Protein AF-0000000087551466 (afdb_homodimer)

Organism: NCBI:txid2305228

Foldseek 3Di:
DPDDDDDDPVVVCVVCVVVQVVCVVLVNPDPVLLVLLVVLVVQLVVVVVVPDPQVSLVVSCVVSVHDSVSSVVSVVSVPDDDDDDDPPPPD/DPDDDDDDPVVVCVVCVVVQVVCVVLVNNDPVLLVLLVVLVVQLVVVVVPPDPLVSLVVSCVVSVHDSVSSVVSVVSVPDDDDDDDPPPPD

pLDDT: mean 88.61, std 14.9, range [30.81, 98.62]

Solvent-accessible surface area (backbone atoms only — not comparable to full-atom values): 10057 Å² total; per-residue (Å²): 114,71,53,74,38,83,38,30,42,42,54,54,48,63,76,40,44,66,59,48,53,52,35,47,76,72,66,49,47,36,47,63,54,54,54,50,33,49,51,50,49,55,49,44,61,74,40,58,84,47,76,54,60,73,58,32,42,47,52,40,12,61,74,69,70,50,52,53,66,56,44,53,48,30,49,57,55,34,62,35,77,39,83,40,72,46,79,50,56,76,107,118,71,52,74,39,84,39,30,42,42,54,54,48,63,75,41,42,67,59,49,52,52,34,47,75,72,66,48,46,35,46,63,54,55,54,49,32,49,51,51,47,55,50,46,60,74,40,59,84,47,78,54,60,72,59,33,44,47,53,39,11,61,74,70,70,51,51,52,67,56,46,53,49,30,50,56,56,34,63,36,78,38,81,41,74,46,80,49,55,80,107

Radius of gyration: 19.42 Å; Cα contacts (8 Å, |Δi|>4): 221; chains: 2; bounding box: 33×62×44 Å

Secondary structure (DSSP, 8-state):
---EEEEEHHHHHHHTHHHHHHHHHHT--BHHHHHHHHHHHHHHHHTTT--SHHHHHHHHHHHHTS-HHHHHHHHHHHT-EEEEE-GGGG-/---EEEEEHHHHHHHTHHHHHHHHHHT--BHHHHHHHHHHHHHHHHTTT--SHHHHHHHHHHHHTS-HHHHHHHHHHHT-EEEEE-GGG--

Structure (mmCIF, N/CA/C/O backbone):
data_AF-0000000087551466-model_v1
#
loop_
_entity.id
_entity.type
_entity.pdbx_description
1 polymer 'Mor transcription activator domain-containing protein'
#
loop_
_atom_site.group_PDB
_atom_site.id
_atom_site.type_symbol
_atom_site.label_atom_id
_atom_site.label_alt_id
_atom_site.label_comp_id
_atom_site.label_asym_id
_atom_site.label_entity_id
_atom_site.label_seq_id
_atom_site.pdbx_PDB_ins_code
_atom_site.Cartn_x
_atom_site.Cartn_y
_atom_site.Cartn_z
_atom_site.occupancy
_atom_site.B_iso_or_equiv
_atom_site.auth_seq_id
_atom_site.auth_comp_id
_atom_site.auth_asym_id
_atom_site.auth_atom_id
_atom_site.pdbx_PDB_model_num
ATOM 1 N N . MET A 1 1 ? -1.477 -8.93 23.016 1 41.84 1 MET A N 1
ATOM 2 C CA . MET A 1 1 ? -0.339 -9.719 22.547 1 41.84 1 MET A CA 1
ATOM 3 C C . MET A 1 1 ? -0.415 -9.961 21.047 1 41.84 1 MET A C 1
ATOM 5 O O . MET A 1 1 ? -1.412 -10.484 20.547 1 41.84 1 MET A O 1
ATOM 9 N N . GLU A 1 2 ? 0.244 -9.094 20.281 1 54.56 2 GLU A N 1
ATOM 10 C CA . GLU A 1 2 ? 0.243 -9.234 18.828 1 54.56 2 GLU A CA 1
ATOM 11 C C . GLU A 1 2 ? 0.845 -10.562 18.406 1 54.56 2 GLU A C 1
ATOM 13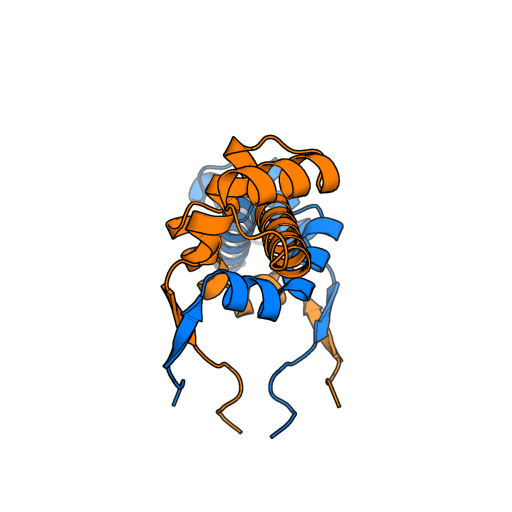 O O . GLU A 1 2 ? 1.925 -10.945 18.859 1 54.56 2 GLU A O 1
ATOM 18 N N . ILE A 1 3 ? 0.03 -11.547 18.062 1 61.12 3 ILE A N 1
ATOM 19 C CA . ILE A 1 3 ? 0.533 -12.844 17.625 1 61.12 3 ILE A CA 1
ATOM 20 C C . ILE A 1 3 ? 1.228 -12.68 16.266 1 61.12 3 ILE A C 1
ATOM 22 O O . ILE A 1 3 ? 0.678 -12.07 15.344 1 61.12 3 ILE A O 1
ATOM 26 N N . LYS A 1 4 ? 2.553 -12.859 16.344 1 69.69 4 LYS A N 1
ATOM 27 C CA . LYS A 1 4 ? 3.373 -12.891 15.133 1 69.69 4 LYS A CA 1
ATOM 28 C C . LYS A 1 4 ? 3.27 -14.242 14.438 1 69.69 4 LYS A C 1
ATOM 30 O O . LYS A 1 4 ? 3.479 -15.281 15.062 1 69.69 4 LYS A O 1
ATOM 35 N N . ASN A 1 5 ? 2.586 -14.117 13.258 1 78.62 5 ASN A N 1
ATOM 36 C CA . ASN A 1 5 ? 2.52 -15.344 12.469 1 78.62 5 ASN A CA 1
ATOM 37 C C . ASN A 1 5 ? 3.408 -15.258 11.227 1 78.62 5 ASN A C 1
A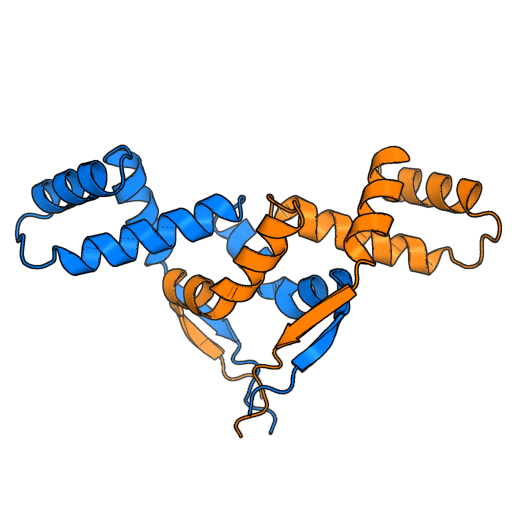TOM 39 O O . ASN A 1 5 ? 3.678 -14.164 10.727 1 78.62 5 ASN A O 1
ATOM 43 N N . LYS A 1 6 ? 3.924 -16.359 10.961 1 86.69 6 LYS A N 1
ATOM 44 C CA . LYS A 1 6 ? 4.699 -16.453 9.727 1 86.69 6 LYS A CA 1
ATOM 45 C C . LYS A 1 6 ? 3.783 -16.547 8.508 1 86.69 6 LYS A C 1
ATOM 47 O O . LYS A 1 6 ? 2.777 -17.266 8.539 1 86.69 6 LYS A O 1
ATOM 52 N N . GLY A 1 7 ? 3.982 -15.633 7.637 1 90.5 7 GLY A N 1
ATOM 53 C CA . GLY A 1 7 ? 3.279 -15.656 6.363 1 90.5 7 GLY A CA 1
ATOM 54 C C . GLY A 1 7 ? 4.152 -15.258 5.191 1 90.5 7 GLY A C 1
ATOM 55 O O . GLY A 1 7 ? 5.379 -15.242 5.301 1 90.5 7 GLY A O 1
ATOM 56 N N . THR A 1 8 ? 3.545 -15.234 4.027 1 94 8 THR A N 1
ATOM 57 C CA . THR A 1 8 ? 4.27 -14.797 2.84 1 94 8 THR A CA 1
ATOM 58 C C . THR A 1 8 ? 3.877 -13.375 2.459 1 94 8 THR A C 1
ATOM 60 O O . THR A 1 8 ? 2.904 -12.828 2.988 1 94 8 THR A O 1
ATOM 63 N N . VAL A 1 9 ? 4.625 -12.797 1.546 1 93.94 9 VAL A N 1
ATOM 64 C CA . VAL A 1 9 ? 4.285 -11.484 1.01 1 93.94 9 VAL A CA 1
ATOM 65 C C . VAL A 1 9 ? 2.914 -11.539 0.341 1 93.94 9 VAL A C 1
ATOM 67 O O . VAL A 1 9 ? 2.119 -10.602 0.466 1 93.94 9 VAL A O 1
ATOM 70 N N . LYS A 1 10 ? 2.729 -12.625 -0.257 1 94.69 10 LYS A N 1
ATOM 71 C CA . LYS A 1 10 ? 1.423 -12.82 -0.877 1 94.69 10 LYS A CA 1
ATOM 72 C C . LYS A 1 10 ? 0.303 -12.719 0.154 1 94.69 10 LYS A C 1
ATOM 74 O O . LYS A 1 10 ? -0.715 -12.07 -0.087 1 94.69 10 LYS A O 1
ATOM 79 N N . ASP A 1 11 ? 0.517 -13.406 1.238 1 92.5 11 ASP A N 1
ATOM 80 C CA . ASP A 1 11 ? -0.472 -13.359 2.311 1 92.5 11 ASP A CA 1
ATOM 81 C C . ASP A 1 11 ? -0.704 -11.922 2.783 1 92.5 11 ASP A C 1
ATOM 83 O O . ASP A 1 11 ? -1.849 -11.5 2.959 1 92.5 11 ASP A O 1
ATOM 87 N N . LEU A 1 12 ? 0.349 -11.234 2.969 1 91.38 12 LEU A N 1
ATOM 88 C CA . LEU A 1 12 ? 0.29 -9.852 3.43 1 91.38 12 LEU A CA 1
ATOM 89 C C . LEU A 1 12 ? -0.508 -8.992 2.457 1 91.38 12 LEU A C 1
ATOM 91 O O . LEU A 1 12 ? -1.387 -8.227 2.871 1 91.38 12 LEU A O 1
ATOM 95 N N . ILE A 1 13 ? -0.193 -9.078 1.193 1 92.44 13 ILE A N 1
ATOM 96 C CA . ILE A 1 13 ? -0.85 -8.258 0.18 1 92.44 13 ILE A CA 1
ATOM 97 C C . ILE A 1 13 ? -2.316 -8.672 0.059 1 92.44 13 ILE A C 1
ATOM 99 O O . ILE A 1 13 ? -3.201 -7.812 -0.017 1 92.44 13 ILE A O 1
ATOM 103 N N . SER A 1 14 ? -2.553 -9.961 0.12 1 91.56 14 SER A N 1
ATOM 104 C CA . SER A 1 14 ? -3.916 -10.461 -0.01 1 91.56 14 SER A CA 1
ATOM 105 C C . SER A 1 14 ? -4.797 -9.969 1.133 1 91.56 14 SER A C 1
ATOM 107 O O . SER A 1 14 ? -5.961 -9.617 0.92 1 91.56 14 SER A O 1
ATOM 109 N N . GLU A 1 15 ? -4.27 -9.898 2.25 1 87.5 15 GLU A N 1
ATOM 110 C CA . GLU A 1 15 ? -5.023 -9.508 3.436 1 87.5 15 GLU A CA 1
ATOM 111 C C . GLU A 1 15 ? -5.285 -8 3.449 1 87.5 15 GLU A C 1
ATOM 113 O O . GLU A 1 15 ? -6.152 -7.527 4.188 1 87.5 15 GLU A O 1
ATOM 118 N N . ASN A 1 16 ? -4.562 -7.293 2.613 1 87.88 16 ASN A N 1
ATOM 119 C CA . ASN A 1 16 ? -4.672 -5.836 2.631 1 87.88 16 ASN A CA 1
ATOM 120 C C . ASN A 1 16 ? -5.055 -5.285 1.261 1 87.88 16 ASN A C 1
ATOM 122 O O . ASN A 1 16 ? -4.781 -4.125 0.957 1 87.88 16 ASN A O 1
ATOM 126 N N . LEU A 1 17 ? -5.664 -6.094 0.495 1 89.81 17 LEU A N 1
ATOM 127 C CA . LEU A 1 17 ? -5.984 -5.734 -0.883 1 89.81 17 LEU A CA 1
ATOM 128 C C . LEU A 1 17 ? -6.926 -4.539 -0.929 1 89.81 17 LEU A C 1
ATOM 130 O O . LEU A 1 17 ? -6.789 -3.668 -1.792 1 89.81 17 LEU A O 1
ATOM 134 N N . GLU A 1 18 ? -7.797 -4.516 -0.058 1 87.75 18 GLU A N 1
ATOM 135 C CA . GLU A 1 18 ? -8.773 -3.432 -0.039 1 87.75 18 GLU A CA 1
ATOM 136 C C . GLU A 1 18 ? -8.094 -2.08 0.164 1 87.75 18 GLU A C 1
ATOM 138 O O . GLU A 1 18 ? -8.461 -1.092 -0.474 1 87.75 18 GLU A O 1
ATOM 143 N N . ILE A 1 19 ? -7.141 -2.041 1.026 1 89.56 19 ILE A N 1
ATOM 144 C CA . ILE A 1 19 ? -6.398 -0.81 1.279 1 89.56 19 ILE A CA 1
ATOM 145 C C . ILE A 1 19 ? -5.684 -0.367 0.004 1 89.56 19 ILE A C 1
ATOM 147 O O . ILE A 1 19 ? -5.691 0.817 -0.34 1 89.56 19 ILE A O 1
ATOM 151 N N . PHE A 1 20 ? -5.141 -1.291 -0.669 1 90 20 PHE A N 1
ATOM 152 C CA . PHE A 1 20 ? -4.395 -0.978 -1.883 1 90 20 PHE A CA 1
ATOM 153 C C . PHE A 1 20 ? -5.324 -0.437 -2.965 1 90 20 PHE A C 1
ATOM 155 O O . PHE A 1 20 ? -5.004 0.551 -3.627 1 90 20 PHE A O 1
ATOM 162 N N . PHE A 1 21 ? -6.457 -1.039 -3.061 1 89.69 21 PHE A N 1
ATOM 163 C CA . PHE A 1 21 ? -7.426 -0.57 -4.043 1 89.69 21 PHE A CA 1
ATOM 164 C C . PHE A 1 21 ? -7.906 0.835 -3.699 1 89.69 21 PHE A C 1
ATOM 166 O O . PHE A 1 21 ? -8.031 1.688 -4.582 1 89.69 21 PHE A O 1
ATOM 173 N N . LYS A 1 22 ? -8.117 1.093 -2.5 1 89.31 22 LYS A N 1
ATOM 174 C CA . LYS A 1 22 ? -8.586 2.404 -2.064 1 89.31 22 LYS A CA 1
ATOM 175 C C . LYS A 1 22 ? -7.539 3.48 -2.338 1 89.31 22 LYS A C 1
ATOM 177 O O . LYS A 1 22 ? -7.867 4.559 -2.84 1 89.31 22 LYS A O 1
ATOM 182 N N . LEU A 1 23 ? -6.34 3.154 -2.012 1 90.62 23 LEU A N 1
ATOM 183 C CA . LEU A 1 23 ? -5.266 4.117 -2.238 1 90.62 23 LEU A CA 1
ATOM 184 C C . LEU A 1 23 ? -5.086 4.387 -3.729 1 90.62 23 LEU A C 1
ATOM 186 O O . LEU A 1 23 ? -4.922 5.539 -4.141 1 90.62 23 LEU A O 1
ATOM 190 N N . ASP A 1 24 ? -5.176 3.336 -4.492 1 88.25 24 ASP A N 1
ATOM 191 C CA . ASP A 1 24 ? -5.043 3.486 -5.941 1 88.25 24 ASP A CA 1
ATOM 192 C C . ASP A 1 24 ? -6.141 4.391 -6.5 1 88.25 24 ASP A C 1
ATOM 194 O O . ASP A 1 24 ? -5.871 5.254 -7.34 1 88.25 24 ASP A O 1
ATOM 198 N N . LEU A 1 25 ? -7.309 4.27 -6.012 1 88.38 25 LEU A N 1
ATOM 199 C CA . LEU A 1 25 ? -8.445 5.066 -6.457 1 88.38 25 LEU A CA 1
ATOM 200 C C . LEU A 1 25 ? -8.258 6.535 -6.09 1 88.38 25 LEU A C 1
ATOM 202 O O . LEU A 1 25 ? -8.742 7.422 -6.797 1 88.38 25 LEU A O 1
ATOM 206 N N . LEU A 1 26 ? -7.5 6.727 -5.016 1 87.69 26 LEU A N 1
ATOM 207 C CA . LEU A 1 26 ? -7.281 8.086 -4.527 1 87.69 26 LEU A CA 1
ATOM 208 C C . LEU A 1 26 ? -6.078 8.719 -5.211 1 87.69 26 LEU A C 1
ATOM 210 O O . LEU A 1 26 ? -5.77 9.891 -4.973 1 87.69 26 LEU A O 1
ATOM 214 N N . GLY A 1 27 ? -5.379 7.93 -5.988 1 85.88 27 GLY A N 1
ATOM 215 C CA . GLY A 1 27 ? -4.254 8.461 -6.746 1 85.88 27 GLY A CA 1
ATOM 216 C C . GLY A 1 27 ? -2.924 8.281 -6.039 1 85.88 27 GLY A C 1
ATOM 217 O O . GLY A 1 27 ? -1.91 8.836 -6.469 1 85.88 27 GLY A O 1
ATOM 218 N N . ILE A 1 28 ? -2.959 7.621 -4.953 1 89.19 28 ILE A N 1
ATOM 219 C CA . ILE A 1 28 ? -1.7 7.289 -4.293 1 89.19 28 ILE A CA 1
ATOM 220 C C . ILE A 1 28 ? -1.149 5.984 -4.867 1 89.19 28 ILE A C 1
ATOM 222 O O . ILE A 1 28 ? -1.562 4.895 -4.461 1 89.19 28 ILE A O 1
ATOM 226 N N . LYS A 1 29 ? -0.178 6.168 -5.66 1 90.06 29 LYS A N 1
ATOM 227 C CA . LYS A 1 29 ? 0.273 5.023 -6.445 1 90.06 29 LYS A CA 1
ATOM 228 C C . LYS A 1 29 ? 1.54 4.414 -5.852 1 90.06 29 LYS A C 1
ATOM 230 O O . LYS A 1 29 ? 1.778 3.213 -5.98 1 90.06 29 LYS A O 1
ATOM 235 N N . ASN A 1 30 ? 2.244 5.258 -5.199 1 92.44 30 ASN A N 1
ATOM 236 C CA . ASN A 1 30 ? 3.521 4.812 -4.656 1 92.44 30 ASN A CA 1
ATOM 237 C C . ASN A 1 30 ? 3.482 4.715 -3.135 1 92.44 30 ASN A C 1
ATOM 239 O O . ASN A 1 30 ? 3.002 5.629 -2.461 1 92.44 30 ASN A O 1
ATOM 243 N N . ILE A 1 31 ? 4.008 3.6 -2.68 1 90.44 31 ILE A N 1
ATOM 244 C CA . ILE A 1 31 ? 4.074 3.344 -1.244 1 90.44 31 ILE A CA 1
ATOM 245 C C . ILE A 1 31 ? 4.887 4.441 -0.561 1 90.44 31 ILE A C 1
ATOM 247 O O . ILE A 1 31 ? 4.473 4.973 0.473 1 90.44 31 ILE A O 1
ATOM 251 N N . ASN A 1 32 ? 5.98 4.828 -1.127 1 90 32 ASN A N 1
ATOM 252 C CA . ASN A 1 32 ? 6.828 5.875 -0.562 1 90 32 ASN A CA 1
ATOM 253 C C . ASN A 1 32 ? 6.09 7.211 -0.49 1 90 32 ASN A C 1
ATOM 255 O O . ASN A 1 32 ? 6.27 7.973 0.464 1 90 32 ASN A O 1
ATOM 259 N N . THR A 1 33 ? 5.328 7.402 -1.489 1 91.88 33 THR A N 1
ATOM 260 C CA . THR A 1 33 ? 4.543 8.633 -1.494 1 91.88 33 THR A CA 1
ATOM 261 C C . THR A 1 33 ? 3.572 8.656 -0.316 1 91.88 33 THR A C 1
ATOM 263 O O . THR A 1 33 ? 3.398 9.695 0.327 1 91.88 33 THR A O 1
ATOM 266 N N . ALA A 1 34 ? 2.904 7.551 -0.076 1 92.62 34 ALA A N 1
ATOM 267 C CA . ALA A 1 34 ? 1.994 7.457 1.062 1 92.62 34 ALA A CA 1
ATOM 268 C C . ALA A 1 34 ? 2.715 7.777 2.369 1 92.62 34 ALA A C 1
ATOM 270 O O . ALA A 1 34 ? 2.211 8.547 3.191 1 92.62 34 ALA A O 1
ATOM 271 N N . ILE A 1 35 ? 3.871 7.25 2.523 1 91.62 35 ILE A N 1
ATOM 272 C CA . ILE A 1 35 ? 4.664 7.438 3.732 1 91.62 35 ILE A CA 1
ATOM 273 C C . ILE A 1 35 ? 5.09 8.898 3.85 1 91.62 35 ILE A C 1
ATOM 275 O O . ILE A 1 35 ? 4.988 9.5 4.922 1 91.62 35 ILE A O 1
ATOM 279 N N . ASP A 1 36 ? 5.523 9.453 2.756 1 93.81 36 ASP A N 1
ATOM 280 C CA . ASP A 1 36 ? 5.945 10.844 2.727 1 93.81 36 ASP A CA 1
ATOM 281 C C . ASP A 1 36 ? 4.789 11.773 3.096 1 93.81 36 ASP A C 1
ATOM 283 O O . ASP A 1 36 ? 4.961 12.711 3.875 1 93.81 36 ASP A O 1
ATOM 287 N N . TYR A 1 37 ? 3.674 11.484 2.516 1 95.56 37 TYR A N 1
ATOM 288 C CA . TYR A 1 37 ? 2.512 12.328 2.779 1 95.56 37 TYR A CA 1
ATOM 289 C C . TYR A 1 37 ? 2.121 12.273 4.25 1 95.56 37 TYR A C 1
ATOM 291 O O . TYR A 1 37 ? 1.732 13.289 4.836 1 95.56 37 TYR A O 1
ATOM 299 N N . LEU A 1 38 ? 2.189 11.117 4.805 1 95.75 38 LEU A N 1
ATOM 300 C CA . LEU A 1 38 ? 1.917 11.008 6.234 1 95.75 38 LEU A CA 1
ATOM 301 C C . LEU A 1 38 ? 2.875 11.875 7.043 1 95.75 38 LEU A C 1
ATOM 303 O O . LEU A 1 38 ? 2.447 12.609 7.934 1 95.75 38 LEU A O 1
ATOM 307 N N . SER A 1 39 ? 4.113 11.812 6.707 1 95.81 39 SER A N 1
ATOM 308 C CA . SER A 1 39 ? 5.133 12.602 7.387 1 95.81 39 SER A CA 1
ATOM 309 C C . SER A 1 39 ? 4.844 14.094 7.266 1 95.81 39 SER A C 1
ATOM 311 O O . SER A 1 39 ? 4.992 14.844 8.234 1 95.81 39 SER A O 1
ATOM 313 N N . ILE A 1 40 ? 4.473 14.469 6.125 1 97.81 40 ILE A N 1
ATOM 314 C CA . ILE A 1 40 ? 4.133 15.867 5.871 1 97.81 40 ILE A CA 1
ATOM 315 C C . ILE A 1 40 ? 2.967 16.281 6.766 1 97.81 40 ILE A C 1
ATOM 317 O O . ILE A 1 40 ? 3.01 17.344 7.398 1 97.81 40 ILE A O 1
ATOM 321 N N . CYS A 1 41 ? 1.964 15.508 6.828 1 97.25 41 CYS A N 1
ATOM 322 C CA . CYS A 1 41 ? 0.791 15.82 7.637 1 97.25 41 CYS A CA 1
ATOM 323 C C . CYS A 1 41 ? 1.15 15.891 9.117 1 97.25 41 CYS A C 1
ATOM 325 O O . CYS A 1 41 ? 0.687 16.781 9.828 1 97.25 41 CYS A O 1
ATOM 327 N N . GLU A 1 42 ? 1.92 14.984 9.531 1 96.75 42 GLU A N 1
ATOM 328 C CA . GLU A 1 42 ? 2.342 14.977 10.922 1 96.75 42 GLU A CA 1
ATOM 329 C C . GLU A 1 42 ? 3.172 16.219 11.258 1 96.75 42 GLU A C 1
ATOM 331 O O . GLU A 1 42 ? 3.006 16.812 12.32 1 96.75 42 GLU A O 1
ATOM 336 N N . THR A 1 43 ? 4.039 16.562 10.367 1 98 43 THR A N 1
ATOM 337 C CA . THR A 1 43 ? 4.84 17.766 10.555 1 98 43 THR A CA 1
ATOM 338 C C . THR A 1 43 ? 3.953 19 10.594 1 98 43 THR A C 1
ATOM 340 O O . THR A 1 43 ? 4.156 19.891 11.43 1 98 43 THR A O 1
ATOM 343 N N . TYR A 1 44 ? 2.996 19.016 9.703 1 98.19 44 TYR A N 1
ATOM 344 C CA . TYR A 1 44 ? 2.064 20.125 9.672 1 98.19 44 TYR A CA 1
ATOM 345 C C . TYR A 1 44 ? 1.384 20.312 11.023 1 98.19 44 TYR A C 1
ATOM 347 O O . TYR A 1 44 ? 1.224 21.453 11.492 1 98.19 44 TYR A O 1
ATOM 355 N N . GLN A 1 45 ? 1.066 19.25 11.625 1 96.69 45 GLN A N 1
ATOM 356 C CA . GLN A 1 45 ? 0.404 19.281 12.93 1 96.69 45 GLN A CA 1
ATOM 357 C C . GLN A 1 45 ? 1.315 19.891 13.992 1 96.69 45 GLN A C 1
ATOM 359 O O . GLN A 1 45 ? 0.848 20.578 14.898 1 96.69 45 GLN A O 1
ATOM 364 N N . LYS A 1 46 ? 2.537 19.688 13.875 1 96.88 46 LYS A N 1
ATOM 365 C CA . LYS A 1 46 ? 3.498 20.203 14.844 1 96.88 46 LYS A CA 1
ATOM 366 C C . LYS A 1 46 ? 3.6 21.719 14.758 1 96.88 46 LYS A C 1
ATOM 368 O O . LYS A 1 46 ? 4.027 22.375 15.711 1 96.88 46 LYS A O 1
ATOM 373 N N . TYR A 1 47 ? 3.191 22.297 13.672 1 97.31 47 TYR A N 1
ATOM 374 C CA . TYR A 1 47 ? 3.355 23.734 13.461 1 97.31 47 TYR A CA 1
ATOM 375 C C . TYR A 1 47 ? 2.008 24.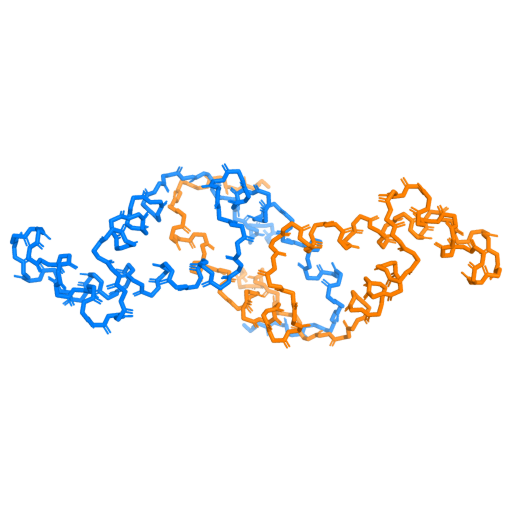438 13.469 1 97.31 47 TYR A C 1
ATOM 377 O O . TYR A 1 47 ? 1.872 25.547 12.93 1 97.31 47 TYR A O 1
ATOM 385 N N . LEU A 1 48 ? 1.095 23.828 14.102 1 96.31 48 LEU A N 1
ATOM 386 C CA . LEU A 1 48 ? -0.251 24.391 14.133 1 96.31 48 LEU A CA 1
ATOM 387 C C . LEU A 1 48 ? -0.263 25.75 14.844 1 96.31 48 LEU A C 1
ATOM 389 O O . LEU A 1 48 ? -1.182 26.547 14.656 1 96.31 48 LEU A O 1
ATOM 393 N N . TRP A 1 49 ? 0.785 25.984 15.641 1 96.94 49 TRP A N 1
ATOM 394 C CA . TRP A 1 49 ? 0.868 27.266 16.359 1 96.94 49 TRP A CA 1
ATOM 395 C C . TRP A 1 49 ? 1.071 28.422 15.398 1 96.94 49 TRP A C 1
ATOM 397 O O . TRP A 1 49 ? 0.844 29.578 15.75 1 96.94 49 TRP A O 1
ATOM 407 N N . ILE A 1 50 ? 1.618 28.094 14.195 1 97.81 50 ILE A N 1
ATOM 408 C CA . ILE A 1 50 ? 1.679 29.109 13.148 1 97.81 50 ILE A CA 1
ATOM 409 C C . ILE A 1 50 ? 0.286 29.328 12.562 1 97.81 50 ILE A C 1
ATOM 411 O O . ILE A 1 50 ? -0.239 28.469 11.852 1 97.81 50 ILE A O 1
ATOM 415 N N . LYS A 1 51 ? -0.32 30.5 12.703 1 96.25 51 LYS A N 1
ATOM 416 C CA . LYS A 1 51 ? -1.737 30.734 12.445 1 96.25 51 LYS A CA 1
ATOM 417 C C . LYS A 1 51 ? -2.008 30.891 10.953 1 96.25 51 LYS A C 1
ATOM 419 O O . LYS A 1 51 ? -2.992 30.344 10.445 1 96.25 51 LYS A O 1
ATOM 424 N N . LYS A 1 52 ? -1.173 31.641 10.289 1 97 52 LYS A N 1
ATOM 425 C CA . LYS A 1 52 ? -1.361 31.812 8.852 1 97 52 LYS A CA 1
ATOM 426 C C . LYS A 1 52 ? -1.02 30.547 8.086 1 97 52 LYS A C 1
ATOM 428 O O . LYS A 1 52 ? 0.125 30.078 8.117 1 97 52 LYS A O 1
ATOM 433 N N . LYS A 1 53 ? -1.961 30 7.406 1 96.44 53 LYS A N 1
ATOM 434 C CA . LYS A 1 53 ? -1.826 28.719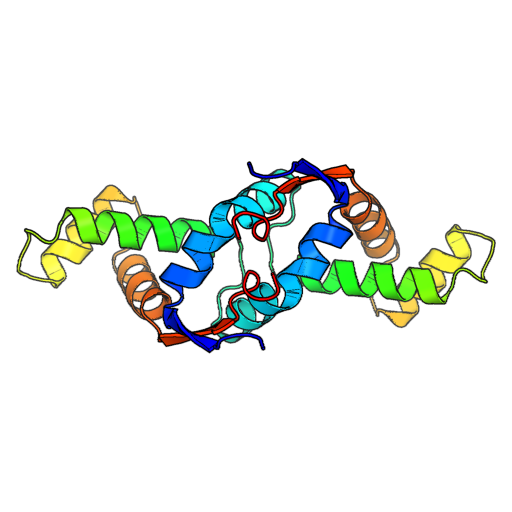 6.723 1 96.44 53 LYS A CA 1
ATOM 435 C C . LYS A 1 53 ? -0.686 28.75 5.707 1 96.44 53 LYS A C 1
ATOM 437 O O . LYS A 1 53 ? 0.113 27.812 5.633 1 96.44 53 LYS A O 1
ATOM 442 N N . SER A 1 54 ? -0.661 29.812 4.926 1 96.69 54 SER A N 1
ATOM 443 C CA . SER A 1 54 ? 0.362 29.922 3.889 1 96.69 54 SER A CA 1
ATOM 444 C C . SER A 1 54 ? 1.763 29.906 4.492 1 96.69 54 SER A C 1
ATOM 446 O O . SER A 1 54 ? 2.688 29.328 3.918 1 96.69 54 SER A O 1
ATOM 448 N N . ASP A 1 55 ? 1.937 30.516 5.672 1 97.88 55 ASP A N 1
ATOM 449 C CA . ASP A 1 55 ? 3.223 30.516 6.363 1 97.88 55 ASP A CA 1
ATOM 450 C C . ASP A 1 55 ? 3.547 29.125 6.91 1 97.88 55 ASP A C 1
ATOM 452 O O . ASP A 1 55 ? 4.684 28.672 6.809 1 97.88 55 ASP A O 1
ATOM 456 N N . ARG A 1 56 ? 2.541 28.547 7.422 1 98.25 56 ARG A N 1
ATOM 457 C CA . ARG A 1 56 ? 2.719 27.203 7.961 1 98.25 56 ARG A CA 1
ATOM 458 C C . ARG A 1 56 ? 3.15 26.219 6.867 1 98.25 56 ARG A C 1
ATOM 460 O O . ARG A 1 56 ? 4.086 25.438 7.055 1 98.25 56 ARG A O 1
ATOM 467 N N . GLU A 1 57 ? 2.471 26.25 5.711 1 98.19 57 GLU A N 1
ATOM 468 C CA . GLU A 1 57 ? 2.814 25.406 4.578 1 98.19 57 GLU A CA 1
ATOM 469 C C . GLU A 1 57 ? 4.262 25.625 4.141 1 98.19 57 GLU A C 1
ATOM 471 O O . GLU A 1 57 ? 4.957 24.672 3.791 1 98.19 57 GLU A O 1
ATOM 476 N N . LYS A 1 58 ? 4.68 26.859 4.176 1 98.25 58 LYS A N 1
ATOM 477 C CA . LYS A 1 58 ? 6.055 27.172 3.799 1 98.25 58 LYS A CA 1
ATOM 478 C C . LYS A 1 58 ? 7.047 26.547 4.777 1 98.25 58 LYS A C 1
ATOM 480 O O . LYS A 1 58 ? 8.055 25.969 4.359 1 98.25 58 LYS A O 1
ATOM 485 N N . VAL A 1 59 ? 6.777 26.703 6.047 1 98.38 59 VAL A N 1
ATOM 486 C CA . VAL A 1 59 ? 7.648 26.172 7.082 1 98.38 59 VAL A CA 1
ATOM 487 C C . VAL A 1 59 ? 7.703 24.641 6.969 1 98.38 59 VAL A C 1
ATOM 489 O O . VAL A 1 59 ? 8.781 24.047 7.051 1 98.38 59 VAL A O 1
ATOM 492 N N . VAL A 1 60 ? 6.598 24.016 6.75 1 98.62 60 VAL A N 1
ATOM 493 C CA . VAL A 1 60 ? 6.512 22.562 6.625 1 98.62 60 VAL A CA 1
ATOM 494 C C . VAL A 1 60 ? 7.27 22.094 5.383 1 98.62 60 VAL A C 1
ATOM 496 O O . VAL A 1 60 ? 7.996 21.109 5.426 1 98.62 60 VAL A O 1
ATOM 499 N N . ALA A 1 61 ? 7.125 22.797 4.297 1 98.44 61 ALA A N 1
ATOM 500 C CA . ALA A 1 61 ? 7.84 22.484 3.061 1 98.44 61 ALA A CA 1
ATOM 501 C C . ALA A 1 61 ? 9.352 22.5 3.279 1 98.44 61 ALA A C 1
ATOM 503 O O . ALA A 1 61 ? 10.055 21.594 2.84 1 98.44 61 ALA A O 1
ATOM 504 N N . ASP A 1 62 ? 9.789 23.531 3.977 1 98.06 62 ASP A N 1
ATOM 505 C CA . ASP A 1 62 ? 11.211 23.656 4.277 1 98.06 62 ASP A CA 1
ATOM 506 C C . ASP A 1 62 ? 11.688 22.516 5.176 1 98.06 62 ASP A C 1
ATOM 508 O O . ASP A 1 62 ? 12.734 21.922 4.93 1 98.06 62 ASP A O 1
ATOM 512 N N . HIS A 1 63 ? 10.898 22.25 6.176 1 97.94 63 HIS A N 1
ATOM 513 C CA . HIS A 1 63 ? 11.258 21.203 7.125 1 97.94 63 HIS A CA 1
ATOM 514 C C . HIS A 1 63 ? 11.336 19.844 6.445 1 97.94 63 HIS A C 1
ATOM 516 O O . HIS A 1 63 ? 12.258 19.062 6.703 1 97.94 63 HIS A O 1
ATOM 522 N N . CYS A 1 64 ? 10.352 19.547 5.621 1 97.31 64 CYS A N 1
ATOM 523 C CA . CYS A 1 64 ? 10.258 18.234 4.969 1 97.31 64 CYS A CA 1
ATOM 524 C C . CYS A 1 64 ? 11.102 18.203 3.699 1 97.31 64 CYS A C 1
ATOM 526 O O . CYS A 1 64 ? 11.211 17.172 3.051 1 97.31 64 CYS A O 1
ATOM 528 N N . LYS A 1 65 ? 11.695 19.328 3.33 1 97.06 65 LYS A N 1
ATOM 529 C CA . LYS A 1 65 ? 12.523 19.453 2.135 1 97.06 65 LYS A CA 1
ATOM 530 C C . LYS A 1 65 ? 11.742 19.078 0.88 1 97.06 65 LYS A C 1
ATOM 532 O O . LYS A 1 65 ? 12.227 18.312 0.052 1 97.06 65 LYS A O 1
ATOM 537 N N . VAL A 1 66 ? 10.562 19.594 0.77 1 97.38 66 VAL A N 1
ATOM 538 C CA . VAL A 1 66 ? 9.703 19.422 -0.395 1 97.38 66 VAL A CA 1
ATOM 539 C C . VAL A 1 66 ? 9.156 20.766 -0.842 1 97.38 66 VAL A C 1
ATOM 541 O O . VAL A 1 66 ? 9.43 21.797 -0.218 1 97.38 66 VAL A O 1
ATOM 544 N N . SER A 1 67 ? 8.469 20.781 -1.951 1 97.12 67 SER A N 1
ATOM 545 C CA . SER A 1 67 ? 7.859 22.016 -2.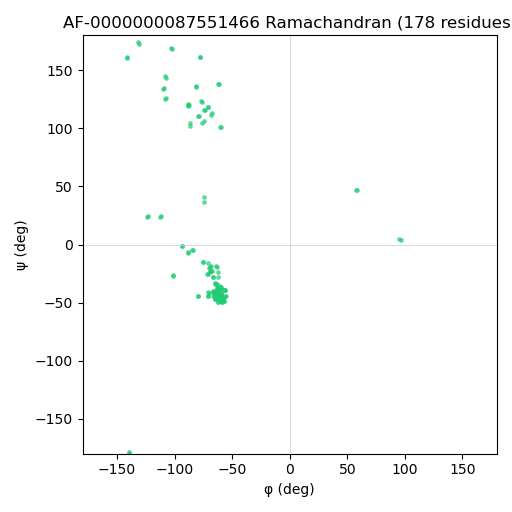422 1 97.12 67 SER A CA 1
ATOM 546 C C . SER A 1 67 ? 6.574 22.328 -1.663 1 97.12 67 SER A C 1
ATOM 548 O O . SER A 1 67 ? 5.945 21.422 -1.102 1 97.12 67 SER A O 1
ATOM 550 N N . ILE A 1 68 ? 6.129 23.562 -1.701 1 97.94 68 ILE A N 1
ATOM 551 C CA . ILE A 1 68 ? 4.879 23.984 -1.079 1 97.94 68 ILE A CA 1
ATOM 552 C C . ILE A 1 68 ? 3.703 23.281 -1.747 1 97.94 68 ILE A C 1
ATOM 554 O O . ILE A 1 68 ? 2.729 22.922 -1.083 1 97.94 68 ILE A O 1
ATOM 558 N N . ILE A 1 69 ? 3.852 23.047 -3.031 1 97 69 ILE A N 1
ATOM 559 C CA . ILE A 1 69 ? 2.811 22.375 -3.797 1 97 69 ILE A CA 1
ATOM 560 C C . ILE A 1 69 ? 2.635 20.938 -3.281 1 97 69 ILE A C 1
ATOM 562 O O . ILE A 1 69 ? 1.508 20.453 -3.146 1 97 69 ILE A O 1
ATOM 566 N N . SER A 1 70 ? 3.697 20.266 -2.99 1 95.75 70 SER A N 1
ATOM 567 C CA . SER A 1 70 ? 3.656 18.922 -2.441 1 95.75 70 SER A CA 1
ATOM 568 C C . SER A 1 70 ? 2.963 18.891 -1.083 1 95.75 70 SER A C 1
ATOM 570 O O . SER A 1 70 ? 2.201 17.969 -0.786 1 95.75 70 SER A O 1
ATOM 572 N N . VAL A 1 71 ? 3.229 19.906 -0.292 1 98.06 71 VAL A N 1
ATOM 573 C CA . VAL A 1 71 ? 2.594 20.016 1.018 1 98.06 71 VAL A CA 1
ATOM 574 C C . VAL A 1 71 ? 1.082 20.141 0.852 1 98.06 71 VAL A C 1
ATOM 576 O O . VAL A 1 71 ? 0.316 19.406 1.485 1 98.06 71 VAL A O 1
ATOM 579 N N . LYS A 1 72 ? 0.703 21.031 0.001 1 97.69 72 LYS A N 1
ATOM 580 C CA . LYS A 1 72 ? -0.719 21.266 -0.236 1 97.69 72 LYS A CA 1
ATOM 581 C C . LYS A 1 72 ? -1.405 20 -0.74 1 97.69 72 LYS A C 1
ATOM 583 O O . LYS A 1 72 ? -2.504 19.656 -0.294 1 97.69 72 LYS A O 1
ATOM 588 N N . ARG A 1 73 ? -0.749 19.312 -1.605 1 95.88 73 ARG A N 1
ATOM 589 C CA . ARG A 1 73 ? -1.287 18.078 -2.152 1 95.88 73 ARG A CA 1
ATOM 590 C C . ARG A 1 73 ? -1.428 17.016 -1.065 1 95.88 73 ARG A C 1
ATOM 592 O O . ARG A 1 73 ? -2.455 16.344 -0.979 1 95.88 73 ARG A O 1
ATOM 599 N N . ALA A 1 74 ? -0.45 16.859 -0.311 1 96.81 74 ALA A N 1
ATOM 600 C CA . ALA A 1 74 ? -0.473 15.891 0.782 1 96.81 74 ALA A CA 1
ATOM 601 C C . ALA A 1 74 ? -1.635 16.172 1.732 1 96.81 74 ALA A C 1
ATOM 603 O O . ALA A 1 74 ? -2.396 15.258 2.068 1 96.81 74 ALA A O 1
ATOM 604 N N . LEU A 1 75 ? -1.757 17.406 2.121 1 97.31 75 LEU A N 1
ATOM 605 C CA . LEU A 1 75 ? -2.799 17.781 3.072 1 97.31 75 LEU A CA 1
ATOM 606 C C . LEU A 1 75 ? -4.184 17.531 2.482 1 97.31 75 LEU A C 1
ATOM 608 O O . LEU A 1 75 ? -5.078 17.031 3.168 1 97.31 75 LEU A O 1
ATOM 612 N N . LEU A 1 76 ? -4.336 17.906 1.279 1 95.94 76 LEU A N 1
ATOM 613 C CA . LEU A 1 76 ? -5.617 17.719 0.607 1 95.94 76 LEU A CA 1
ATOM 614 C C . LEU A 1 76 ? -5.992 16.25 0.54 1 95.94 76 LEU A C 1
ATOM 616 O O . LEU A 1 76 ? -7.102 15.859 0.917 1 95.94 76 LEU A O 1
ATOM 620 N N . LEU A 1 77 ? -5.09 15.461 0.13 1 95.06 77 LEU A N 1
ATOM 621 C CA . LEU A 1 77 ? -5.348 14.039 -0.073 1 95.06 77 LEU A CA 1
ATOM 622 C C . LEU A 1 77 ? -5.523 13.32 1.261 1 95.06 77 LEU A C 1
ATOM 624 O O . LEU A 1 77 ? -6.457 12.531 1.429 1 95.06 77 LEU A O 1
ATOM 628 N N . MET A 1 78 ? -4.715 13.586 2.17 1 95.81 78 MET A N 1
ATOM 629 C CA . MET A 1 78 ? -4.664 12.867 3.441 1 95.81 78 MET A CA 1
ATOM 630 C C . MET A 1 78 ? -5.898 13.172 4.285 1 95.81 78 MET A C 1
ATOM 632 O O . MET A 1 78 ? -6.301 12.359 5.121 1 95.81 78 MET A O 1
ATOM 636 N N . ASN A 1 79 ? -6.492 14.289 4.016 1 94.94 79 ASN A N 1
ATOM 637 C CA . ASN A 1 79 ? -7.648 14.68 4.816 1 94.94 79 ASN A CA 1
ATOM 638 C C . ASN A 1 79 ? -8.953 14.227 4.172 1 94.94 79 ASN A C 1
ATOM 640 O O . ASN A 1 79 ? -10.031 14.414 4.742 1 94.94 79 ASN A O 1
ATOM 644 N N . GLN A 1 80 ? -8.844 13.617 3.062 1 94.25 80 GLN A N 1
ATOM 645 C CA . GLN A 1 80 ? -10.047 13.086 2.428 1 94.25 80 GLN A CA 1
ATOM 646 C C . GLN A 1 80 ? -10.703 12.023 3.301 1 94.25 80 GLN A C 1
ATOM 648 O O . GLN A 1 80 ? -10.023 11.172 3.873 1 94.25 80 GLN A O 1
ATOM 653 N N . GLU A 1 81 ? -12.031 12.133 3.342 1 92.12 81 GLU A N 1
ATOM 654 C CA . GLU A 1 81 ? -12.805 11.164 4.113 1 92.12 81 GLU A CA 1
ATOM 655 C C . GLU A 1 81 ? -13.016 9.875 3.324 1 92.12 81 GLU A C 1
ATOM 657 O O . GLU A 1 81 ? -13.273 9.914 2.121 1 92.12 81 GLU A O 1
ATOM 662 N N . ILE A 1 82 ? -12.812 8.805 4.129 1 88.06 82 ILE A N 1
ATOM 663 C CA . ILE A 1 82 ? -13.031 7.5 3.518 1 88.06 82 ILE A CA 1
ATOM 664 C C . ILE A 1 82 ? -13.703 6.562 4.523 1 88.06 82 ILE A C 1
ATOM 666 O O . ILE A 1 82 ? -13.695 6.828 5.727 1 88.06 82 ILE A O 1
ATOM 670 N N . ILE A 1 83 ? -14.297 5.535 3.898 1 84.44 83 ILE A N 1
ATOM 671 C CA . ILE A 1 83 ? -14.852 4.48 4.734 1 84.44 83 ILE A CA 1
ATOM 672 C C . ILE A 1 83 ? -13.789 3.428 5.02 1 84.44 83 ILE A C 1
ATOM 674 O O . ILE A 1 83 ? -13.172 2.893 4.094 1 84.44 83 ILE A O 1
ATOM 678 N N . ILE A 1 84 ? -13.477 3.234 6.289 1 76.75 84 ILE A N 1
ATOM 679 C CA . ILE A 1 84 ? -12.477 2.248 6.699 1 76.75 84 ILE A CA 1
ATOM 680 C C . ILE A 1 84 ? -13.172 1.064 7.367 1 76.75 84 ILE A C 1
ATOM 682 O O . ILE A 1 84 ? -14.031 1.247 8.234 1 76.75 84 ILE A O 1
ATOM 686 N N . GLU A 1 85 ? -12.898 -0.173 6.84 1 69.5 85 GLU A N 1
ATOM 687 C CA . GLU A 1 85 ? -13.477 -1.368 7.445 1 69.5 85 GLU A CA 1
ATOM 688 C C . GLU A 1 85 ? -12.594 -1.9 8.57 1 69.5 85 GLU A C 1
ATOM 690 O O . GLU A 1 85 ? -11.367 -1.925 8.445 1 69.5 85 GLU A O 1
ATOM 695 N N . ASP A 1 86 ? -13.133 -1.983 9.875 1 59.69 86 ASP A N 1
ATOM 696 C CA . ASP A 1 86 ? -12.391 -2.455 11.039 1 59.69 86 ASP A CA 1
ATOM 697 C C . ASP A 1 86 ? -12.219 -3.973 11.008 1 59.69 86 ASP A C 1
ATOM 699 O O . ASP A 1 86 ? -13.195 -4.707 10.828 1 59.69 86 ASP A O 1
ATOM 703 N N . LYS A 1 87 ? -11.102 -4.469 10.734 1 56.66 87 LYS A N 1
ATOM 704 C CA . LYS A 1 87 ? -10.898 -5.914 10.719 1 56.66 87 LYS A CA 1
ATOM 705 C C . LYS A 1 87 ? -11.148 -6.52 12.094 1 56.66 87 LYS A C 1
ATOM 707 O O . LYS A 1 87 ? -11.281 -7.738 12.227 1 56.66 87 LYS A O 1
ATOM 712 N N . ASN A 1 88 ? -11.008 -5.961 13.25 1 50.31 88 ASN A N 1
ATOM 713 C CA . ASN A 1 88 ? -11.008 -6.59 14.562 1 50.31 88 ASN A CA 1
ATOM 714 C C . ASN A 1 88 ? -12.406 -7.07 14.953 1 50.31 88 ASN A C 1
ATOM 716 O O . ASN A 1 88 ? -12.633 -7.469 16.094 1 50.31 88 ASN A O 1
ATOM 720 N N . LEU A 1 89 ? -13.477 -6.723 14.406 1 41.75 89 LEU A N 1
ATOM 721 C CA . LEU A 1 89 ? -14.602 -6.988 15.289 1 41.75 89 LEU A CA 1
ATOM 722 C C . LEU A 1 89 ? -14.859 -8.492 15.406 1 41.75 89 LEU A C 1
ATOM 724 O O . LEU A 1 89 ? -15.844 -8.906 16.016 1 41.75 89 LEU A O 1
ATOM 728 N N . THR A 1 90 ? -14.508 -9.32 14.484 1 35.44 90 THR A N 1
ATOM 729 C CA . THR A 1 90 ? -15.164 -10.594 14.766 1 35.44 90 THR A CA 1
ATOM 730 C C . THR A 1 90 ? -14.492 -11.297 15.945 1 35.44 90 THR A C 1
ATOM 732 O O . THR A 1 90 ? -14.766 -12.469 16.203 1 35.44 90 THR A O 1
ATOM 735 N N . SER A 1 91 ? -13.992 -10.664 17.016 1 30.81 91 SER A N 1
ATOM 736 C CA . SER A 1 91 ? -14.008 -11.633 18.109 1 30.81 91 SER A CA 1
ATOM 737 C C . SER A 1 91 ? -15.438 -12 18.5 1 30.81 91 SER A C 1
ATOM 739 O O . SER A 1 91 ? -16.312 -11.133 18.531 1 30.81 91 SER A O 1
ATOM 741 N N . MET B 1 1 ? -19.719 -8.766 11.508 1 41.47 1 MET B N 1
ATOM 742 C CA . MET B 1 1 ? -20.25 -7.48 11.062 1 41.47 1 MET B CA 1
ATOM 743 C C . MET B 1 1 ? -19.141 -6.434 10.977 1 41.47 1 MET B C 1
ATOM 745 O O . MET B 1 1 ? -18.438 -6.184 11.961 1 41.47 1 MET B O 1
ATOM 749 N N . GLU B 1 2 ? -18.547 -6.309 9.773 1 54.31 2 GLU B N 1
ATOM 750 C CA . GLU B 1 2 ? -17.484 -5.332 9.578 1 54.31 2 GLU B CA 1
ATOM 751 C C . GLU B 1 2 ? -17.969 -3.914 9.859 1 54.31 2 GLU B C 1
ATOM 753 O O . GLU B 1 2 ? -19.016 -3.502 9.352 1 54.31 2 GLU B O 1
ATOM 758 N N . ILE B 1 3 ? -17.672 -3.348 11.023 1 60.94 3 ILE B N 1
ATOM 759 C CA . ILE B 1 3 ? -18.078 -1.98 11.336 1 60.94 3 ILE B CA 1
ATOM 760 C C . ILE B 1 3 ? -17.328 -1.001 10.438 1 60.94 3 ILE B C 1
ATOM 762 O O . ILE B 1 3 ? -16.109 -1.087 10.297 1 60.94 3 ILE B O 1
ATOM 766 N N . LYS B 1 4 ? -18.141 -0.397 9.602 1 68.88 4 LYS B N 1
ATOM 767 C CA . LYS B 1 4 ? -17.641 0.684 8.758 1 68.88 4 LYS B CA 1
ATOM 768 C C . LYS B 1 4 ? -17.547 1.993 9.539 1 68.88 4 LYS B C 1
ATOM 770 O O . LYS B 1 4 ? -18.531 2.426 10.148 1 68.88 4 LYS B O 1
ATOM 775 N N . ASN B 1 5 ? -16.25 2.348 9.734 1 78.5 5 ASN B N 1
ATOM 776 C CA . ASN B 1 5 ? -16.062 3.643 10.375 1 78.5 5 ASN B CA 1
ATOM 777 C C . ASN B 1 5 ? -15.547 4.691 9.391 1 78.5 5 ASN B C 1
ATOM 779 O O . ASN B 1 5 ? -14.891 4.355 8.406 1 78.5 5 ASN B O 1
ATOM 783 N N . LYS B 1 6 ? -16.047 5.824 9.625 1 86.56 6 LYS B N 1
ATOM 784 C CA . LYS B 1 6 ? -15.539 6.949 8.836 1 86.56 6 LYS B CA 1
ATOM 785 C C . LYS B 1 6 ? -14.164 7.391 9.328 1 86.56 6 LYS B C 1
ATOM 787 O O . LYS B 1 6 ? -13.93 7.48 10.539 1 86.56 6 LYS B O 1
ATOM 792 N N . GLY B 1 7 ? -13.25 7.367 8.422 1 90.38 7 GLY B N 1
ATOM 793 C CA . GLY B 1 7 ? -11.922 7.879 8.703 1 90.38 7 GLY B CA 1
ATOM 794 C C . GLY B 1 7 ? -11.32 8.664 7.547 1 90.38 7 GLY B C 1
ATOM 795 O O . GLY B 1 7 ? -12.031 9.047 6.617 1 90.38 7 GLY B O 1
ATOM 796 N N . THR B 1 8 ? -10.117 9.125 7.77 1 94.06 8 THR B N 1
ATOM 797 C CA . THR B 1 8 ? -9.414 9.828 6.703 1 94.06 8 THR B CA 1
ATOM 798 C C . THR B 1 8 ? -8.375 8.93 6.051 1 94.06 8 THR B C 1
ATOM 800 O O . THR B 1 8 ? -8.062 7.852 6.562 1 94.06 8 THR B O 1
ATOM 803 N N . VAL B 1 9 ? -7.855 9.375 4.938 1 93.94 9 VAL B N 1
ATOM 804 C CA . VAL B 1 9 ? -6.766 8.672 4.273 1 93.94 9 VAL B CA 1
ATOM 805 C C . VAL B 1 9 ? -5.562 8.586 5.211 1 93.94 9 VAL B C 1
ATOM 807 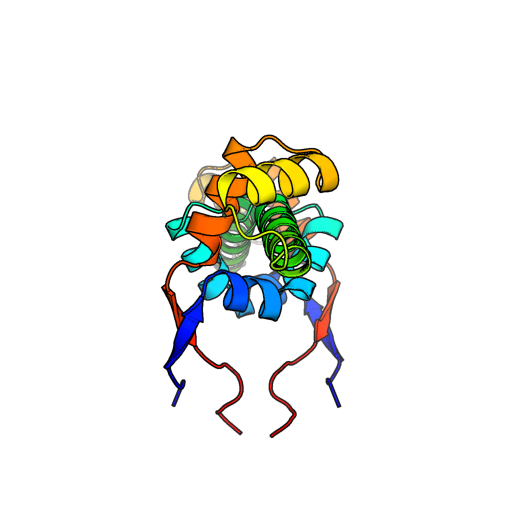O O . VAL B 1 9 ? -4.879 7.559 5.266 1 93.94 9 VAL B O 1
ATOM 810 N N . LYS B 1 10 ? -5.422 9.625 5.895 1 94.62 10 LYS B N 1
ATOM 811 C CA . LYS B 1 10 ? -4.344 9.641 6.883 1 94.62 10 LYS B CA 1
ATOM 812 C C . LYS B 1 10 ? -4.504 8.508 7.891 1 94.62 10 LYS B C 1
ATOM 814 O O . LYS B 1 10 ? -3.535 7.816 8.211 1 94.62 10 LYS B O 1
ATOM 819 N N . ASP B 1 11 ? -5.699 8.398 8.383 1 92.44 11 ASP B N 1
ATOM 820 C CA . ASP B 1 11 ? -5.977 7.328 9.328 1 92.44 11 ASP B CA 1
ATOM 821 C C . ASP B 1 11 ? -5.66 5.965 8.727 1 92.44 11 ASP B C 1
ATOM 823 O O . ASP B 1 11 ? -5.031 5.121 9.375 1 92.44 11 ASP B O 1
ATOM 827 N N . LEU B 1 12 ? -6.09 5.785 7.531 1 91.44 12 LEU B N 1
ATOM 828 C CA . LEU B 1 12 ? -5.875 4.527 6.824 1 91.44 12 LEU B CA 1
ATOM 829 C C . LEU B 1 12 ? -4.387 4.223 6.695 1 91.44 12 LEU B C 1
ATOM 831 O O . LEU B 1 12 ? -3.947 3.107 6.98 1 91.44 12 LEU B O 1
ATOM 835 N N . ILE B 1 13 ? -3.633 5.188 6.246 1 92.5 13 ILE B N 1
ATOM 836 C CA . ILE B 1 13 ? -2.203 4.992 6.027 1 92.5 13 ILE B CA 1
ATOM 837 C C . ILE B 1 13 ? -1.502 4.781 7.367 1 92.5 13 ILE B C 1
ATOM 839 O O . ILE B 1 13 ? -0.652 3.896 7.5 1 92.5 13 ILE B O 1
ATOM 843 N N . SER B 1 14 ? -1.908 5.539 8.359 1 91.56 14 SER B N 1
ATOM 844 C CA . SER B 1 14 ? -1.291 5.441 9.68 1 91.56 14 SER B CA 1
ATOM 845 C C . SER B 1 14 ? -1.509 4.059 10.289 1 91.56 14 SER B C 1
ATOM 847 O O . SER B 1 14 ? -0.604 3.502 10.914 1 91.56 14 SER B O 1
ATOM 849 N N . GLU B 1 15 ? -2.607 3.531 10.07 1 87.62 15 GLU B N 1
ATOM 850 C CA . GLU B 1 15 ? -2.963 2.24 10.648 1 87.62 15 GLU B CA 1
ATOM 851 C C . GLU B 1 15 ? -2.254 1.097 9.93 1 87.62 15 GLU B C 1
ATOM 853 O O . GLU B 1 15 ? -2.186 -0.021 10.445 1 87.62 15 GLU B O 1
ATOM 858 N N . ASN B 1 16 ? -1.727 1.391 8.773 1 87.88 16 ASN B N 1
ATOM 859 C CA . ASN B 1 16 ? -1.123 0.338 7.965 1 87.88 16 ASN B CA 1
ATOM 860 C C . ASN B 1 16 ? 0.333 0.652 7.629 1 87.88 16 ASN B C 1
ATOM 862 O O . ASN B 1 16 ? 0.875 0.136 6.652 1 87.88 16 ASN B O 1
ATOM 866 N N . LEU B 1 17 ? 0.929 1.443 8.43 1 89.81 17 LEU B N 1
ATOM 867 C CA . LEU B 1 17 ? 2.283 1.916 8.164 1 89.81 17 LEU B CA 1
ATOM 868 C C . LEU B 1 17 ? 3.271 0.754 8.141 1 89.81 17 LEU B C 1
ATOM 870 O O . LEU B 1 17 ? 4.191 0.733 7.324 1 89.81 17 LEU B O 1
ATOM 874 N N . GLU B 1 18 ? 3.064 -0.133 8.984 1 87.62 18 GLU B N 1
ATOM 875 C CA . GLU B 1 18 ? 3.977 -1.27 9.07 1 87.62 18 GLU B CA 1
ATOM 876 C C . GLU B 1 18 ? 3.988 -2.068 7.77 1 87.62 18 GLU B C 1
ATOM 878 O O . GLU B 1 18 ? 5.047 -2.498 7.305 1 87.62 18 GLU B O 1
ATOM 883 N N . ILE B 1 19 ? 2.85 -2.26 7.207 1 89.44 19 ILE B N 1
ATOM 884 C CA . ILE B 1 19 ? 2.74 -2.982 5.945 1 89.44 19 ILE B CA 1
ATOM 885 C C . ILE B 1 19 ? 3.506 -2.234 4.855 1 89.44 19 ILE B C 1
ATOM 887 O O . ILE B 1 19 ? 4.227 -2.846 4.062 1 89.44 19 ILE B O 1
ATOM 891 N N . PHE B 1 20 ? 3.373 -0.977 4.867 1 90 20 PHE B N 1
ATOM 892 C CA . PHE B 1 20 ? 4.027 -0.165 3.848 1 90 20 PHE B CA 1
ATOM 893 C C . PHE B 1 20 ? 5.543 -0.234 3.988 1 90 20 PHE B C 1
ATOM 895 O O . PHE B 1 20 ? 6.258 -0.392 2.996 1 90 20 PHE B O 1
ATOM 902 N N . PHE B 1 21 ? 5.98 -0.185 5.199 1 89.62 21 PHE B N 1
ATOM 903 C CA . PHE B 1 21 ? 7.418 -0.28 5.438 1 89.62 21 PHE B CA 1
ATOM 904 C C . PHE B 1 21 ? 7.949 -1.644 5.012 1 89.62 21 PHE B C 1
ATOM 906 O O . PHE B 1 21 ? 9.008 -1.737 4.391 1 89.62 21 PHE B O 1
ATOM 913 N N . LYS B 1 22 ? 7.246 -2.637 5.27 1 89.31 22 LYS B N 1
ATOM 914 C CA . LYS B 1 22 ? 7.664 -3.992 4.918 1 89.31 22 LYS B CA 1
ATOM 915 C C . LYS B 1 22 ? 7.738 -4.164 3.402 1 89.31 22 LYS B C 1
ATOM 917 O O . LYS B 1 22 ? 8.703 -4.727 2.883 1 89.31 22 LYS B O 1
ATOM 922 N N . LEU B 1 23 ? 6.727 -3.67 2.77 1 90.69 23 LEU B N 1
ATOM 923 C CA . LEU B 1 23 ? 6.703 -3.787 1.315 1 90.69 23 LEU B CA 1
ATOM 924 C C . LEU B 1 23 ? 7.84 -2.99 0.687 1 90.69 23 LEU B C 1
ATOM 926 O O . LEU B 1 23 ? 8.508 -3.471 -0.233 1 90.69 23 LEU B O 1
ATOM 930 N N . ASP B 1 24 ? 8.062 -1.839 1.225 1 88.31 24 ASP B N 1
ATOM 931 C CA . ASP B 1 24 ? 9.148 -1.002 0.714 1 88.31 24 ASP B CA 1
ATOM 932 C C . ASP B 1 24 ? 10.5 -1.696 0.868 1 88.31 24 ASP B C 1
ATOM 934 O O . ASP B 1 24 ? 11.32 -1.673 -0.048 1 88.31 24 ASP B O 1
ATOM 938 N N . LEU B 1 25 ? 10.703 -2.35 1.931 1 88.19 25 LEU B N 1
ATOM 939 C CA . LEU B 1 25 ? 11.953 -3.055 2.209 1 88.19 25 LEU B CA 1
ATOM 940 C C . LEU B 1 25 ? 12.141 -4.223 1.25 1 88.19 25 LEU B C 1
ATOM 942 O O . LEU B 1 25 ? 13.273 -4.582 0.914 1 88.19 25 LEU B O 1
ATOM 946 N N . LEU B 1 26 ? 11.008 -4.73 0.794 1 87.75 26 LEU B N 1
ATOM 947 C CA . LEU B 1 26 ? 11.047 -5.887 -0.097 1 87.75 26 LEU B CA 1
ATOM 948 C C . LEU B 1 26 ? 11.172 -5.445 -1.552 1 87.75 26 LEU B C 1
ATOM 950 O O . LEU B 1 26 ? 11.273 -6.285 -2.451 1 87.75 26 LEU B O 1
ATOM 954 N N . GLY B 1 27 ? 11.07 -4.16 -1.774 1 85.75 27 GLY B N 1
ATOM 955 C CA . GLY B 1 27 ? 11.258 -3.635 -3.117 1 85.75 27 GLY B CA 1
ATOM 956 C C . GLY B 1 27 ? 9.953 -3.432 -3.863 1 85.75 27 GLY B C 1
ATOM 957 O O . GLY B 1 27 ? 9.953 -3.156 -5.066 1 85.75 27 GLY B O 1
ATOM 958 N N . ILE B 1 28 ? 8.891 -3.664 -3.201 1 89.12 28 ILE B N 1
ATOM 959 C CA . ILE B 1 28 ? 7.598 -3.357 -3.803 1 89.12 28 ILE B CA 1
ATOM 960 C C . ILE B 1 28 ? 7.238 -1.898 -3.531 1 89.12 28 ILE B C 1
ATOM 962 O O . ILE B 1 28 ? 6.695 -1.575 -2.471 1 89.12 28 ILE B O 1
ATOM 966 N N . LYS B 1 29 ? 7.434 -1.152 -4.527 1 89.88 29 LYS B N 1
ATOM 967 C CA . LYS B 1 29 ? 7.348 0.29 -4.316 1 89.88 29 LYS B CA 1
ATOM 968 C C . LYS B 1 29 ? 6.012 0.84 -4.805 1 89.88 29 LYS B C 1
ATOM 970 O O . LYS B 1 29 ? 5.516 1.84 -4.281 1 89.88 29 LYS B O 1
ATOM 975 N N . ASN B 1 30 ? 5.484 0.141 -5.734 1 92.38 30 ASN B N 1
ATOM 976 C CA . ASN B 1 30 ? 4.242 0.61 -6.336 1 92.38 30 ASN B CA 1
ATOM 977 C C . ASN B 1 30 ? 3.057 -0.263 -5.93 1 92.38 30 ASN B C 1
ATOM 979 O O . ASN B 1 30 ? 3.146 -1.491 -5.961 1 92.38 30 ASN B O 1
ATOM 983 N N . ILE B 1 31 ? 2.004 0.435 -5.574 1 90.44 31 ILE B N 1
ATOM 984 C CA . ILE B 1 31 ? 0.775 -0.235 -5.164 1 90.44 31 ILE B CA 1
ATOM 985 C C . ILE B 1 31 ? 0.258 -1.105 -6.309 1 90.44 31 ILE B C 1
ATOM 987 O O . ILE B 1 31 ? -0.112 -2.264 -6.098 1 90.44 31 ILE B O 1
ATOM 991 N N . ASN B 1 32 ? 0.264 -0.612 -7.512 1 90.12 32 ASN B N 1
ATOM 992 C CA . ASN B 1 32 ? -0.202 -1.363 -8.672 1 90.12 32 ASN B CA 1
ATOM 993 C C . ASN B 1 32 ? 0.64 -2.615 -8.906 1 90.12 32 ASN B C 1
ATOM 995 O O . ASN B 1 32 ? 0.114 -3.656 -9.297 1 90.12 32 ASN B O 1
ATOM 999 N N . THR B 1 33 ? 1.873 -2.424 -8.648 1 91.94 33 THR B N 1
ATOM 1000 C CA . THR B 1 33 ? 2.758 -3.576 -8.797 1 91.94 33 THR B CA 1
ATOM 1001 C C . THR B 1 33 ? 2.369 -4.684 -7.82 1 91.94 33 THR B C 1
ATOM 1003 O O . THR B 1 33 ? 2.363 -5.863 -8.18 1 91.94 33 THR B O 1
ATOM 1006 N N . ALA B 1 34 ? 2.117 -4.32 -6.586 1 92.75 34 ALA B N 1
ATOM 1007 C CA . ALA B 1 34 ? 1.682 -5.297 -5.594 1 92.75 34 ALA B CA 1
ATOM 1008 C C . ALA B 1 34 ? 0.432 -6.039 -6.062 1 92.75 34 ALA B C 1
ATOM 1010 O O . ALA B 1 34 ? 0.362 -7.266 -5.973 1 92.75 34 ALA B O 1
ATOM 1011 N N . ILE B 1 35 ? -0.496 -5.324 -6.59 1 91.94 35 ILE B N 1
ATOM 1012 C CA . ILE B 1 35 ? -1.759 -5.887 -7.055 1 91.94 35 ILE B CA 1
ATOM 1013 C C . ILE B 1 35 ? -1.507 -6.809 -8.242 1 91.94 35 ILE B C 1
ATOM 1015 O O . ILE B 1 35 ? -2.041 -7.918 -8.305 1 91.94 35 ILE B O 1
ATOM 1019 N N . ASP B 1 36 ? -0.679 -6.352 -9.133 1 94 36 ASP B N 1
ATOM 1020 C CA . ASP B 1 36 ? -0.338 -7.141 -10.312 1 94 36 ASP B CA 1
ATOM 1021 C C . ASP B 1 36 ? 0.338 -8.453 -9.922 1 94 36 ASP B C 1
ATOM 1023 O O . ASP B 1 36 ? 0.012 -9.508 -10.461 1 94 36 ASP B O 1
ATOM 1027 N N . TYR B 1 37 ? 1.251 -8.32 -9.016 1 95.69 37 TYR B N 1
ATOM 1028 C CA . TYR B 1 37 ? 1.979 -9.508 -8.594 1 95.69 37 TYR B CA 1
ATOM 1029 C C . TYR B 1 37 ? 1.041 -10.523 -7.949 1 95.69 37 TYR B C 1
ATOM 1031 O O . TYR B 1 37 ? 1.192 -11.734 -8.141 1 95.69 37 TYR B O 1
ATOM 1039 N N . LEU B 1 38 ? 0.128 -10.047 -7.176 1 95.94 38 LEU B N 1
ATOM 1040 C CA . LEU B 1 38 ? -0.861 -10.953 -6.598 1 95.94 38 LEU B CA 1
ATOM 1041 C C . LEU B 1 38 ? -1.64 -11.68 -7.688 1 95.94 38 LEU B C 1
ATOM 1043 O O . LEU B 1 38 ? -1.817 -12.898 -7.625 1 95.94 38 LEU B O 1
ATOM 1047 N N . SER B 1 39 ? -2.064 -10.945 -8.672 1 95.88 39 SER B N 1
ATOM 1048 C CA . SER B 1 39 ? -2.807 -11.516 -9.789 1 95.88 39 SER B CA 1
ATOM 1049 C C . SER B 1 39 ? -1.987 -12.586 -10.508 1 95.88 39 SER B C 1
ATOM 1051 O O . SER B 1 39 ? -2.514 -13.633 -10.867 1 95.88 39 SER B O 1
ATOM 1053 N N . ILE B 1 40 ? -0.768 -12.281 -10.703 1 97.88 40 ILE B N 1
ATOM 1054 C CA . ILE B 1 40 ? 0.139 -13.227 -11.352 1 97.88 40 ILE B CA 1
ATOM 1055 C C . ILE B 1 40 ? 0.228 -14.508 -10.523 1 97.88 40 ILE B C 1
ATOM 1057 O O . ILE B 1 40 ? 0.127 -15.609 -11.07 1 97.88 40 ILE B O 1
ATOM 1061 N N . CYS B 1 41 ? 0.408 -14.406 -9.266 1 97.31 41 CYS B N 1
ATOM 1062 C CA . CYS B 1 41 ? 0.523 -15.562 -8.391 1 97.31 41 CYS B CA 1
ATOM 1063 C C . CYS B 1 41 ? -0.763 -16.375 -8.398 1 97.31 41 CYS B C 1
ATOM 1065 O O . CYS B 1 41 ? -0.722 -17.609 -8.438 1 97.31 41 CYS B O 1
ATOM 1067 N N . GLU B 1 42 ? -1.837 -15.711 -8.344 1 96.81 42 GLU B N 1
ATOM 1068 C CA . GLU B 1 42 ? -3.123 -16.406 -8.367 1 96.81 42 GLU B CA 1
ATOM 1069 C C . GLU B 1 42 ? -3.326 -17.141 -9.688 1 96.81 42 GLU B C 1
ATOM 1071 O O . GLU B 1 42 ? -3.812 -18.281 -9.703 1 96.81 42 GLU B O 1
ATOM 1076 N N . THR B 1 43 ? -2.961 -16.5 -10.742 1 98 43 THR B N 1
ATOM 1077 C CA . THR B 1 43 ? -3.057 -17.141 -12.047 1 98 43 THR B CA 1
ATOM 1078 C C . THR B 1 43 ? -2.146 -18.359 -12.125 1 98 43 THR B C 1
ATOM 1080 O O . THR B 1 43 ? -2.543 -19.406 -12.641 1 98 43 THR B O 1
ATOM 1083 N N . TYR B 1 44 ? -0.967 -18.188 -11.594 1 98.19 44 TYR B N 1
ATOM 1084 C CA . TYR B 1 44 ? -0.022 -19.297 -11.57 1 98.19 44 TYR B CA 1
ATOM 1085 C C . TYR B 1 44 ? -0.624 -20.516 -10.875 1 98.19 44 TYR B C 1
ATOM 1087 O O . TYR B 1 44 ? -0.463 -21.656 -11.344 1 98.19 44 TYR B O 1
ATOM 1095 N N . GLN B 1 45 ? -1.336 -20.266 -9.836 1 96.81 45 GLN B N 1
ATOM 1096 C CA . GLN B 1 45 ? -1.964 -21.328 -9.078 1 96.81 45 GLN B CA 1
ATOM 1097 C C . GLN B 1 45 ? -3.023 -22.047 -9.914 1 96.81 45 GLN B C 1
ATOM 1099 O O . GLN B 1 45 ? -3.211 -23.266 -9.781 1 96.81 45 GLN B O 1
ATOM 1104 N N . LYS B 1 46 ? -3.67 -21.359 -10.727 1 96.88 46 LYS B N 1
ATOM 1105 C CA . LYS B 1 46 ? -4.715 -21.938 -11.562 1 96.88 46 LYS B CA 1
ATOM 1106 C C . LYS B 1 46 ? -4.125 -22.891 -12.594 1 96.88 46 LYS B C 1
ATOM 1108 O O . LYS B 1 46 ? -4.828 -23.766 -13.102 1 96.88 46 LYS B O 1
ATOM 1113 N N . TYR B 1 47 ? -2.854 -22.812 -12.883 1 97.44 47 TYR B N 1
ATOM 1114 C CA . TYR B 1 47 ? -2.23 -23.609 -13.93 1 97.44 47 TYR B CA 1
ATOM 1115 C C . TYR B 1 47 ? -1.259 -24.625 -13.336 1 97.44 47 TYR B C 1
ATOM 1117 O O . TYR B 1 47 ? -0.348 -25.094 -14.023 1 97.44 47 TYR B O 1
ATOM 1125 N N . LEU B 1 48 ? -1.493 -24.938 -12.141 1 96.31 48 LEU B N 1
ATOM 1126 C CA . LEU B 1 48 ? -0.595 -25.859 -11.461 1 96.31 48 LEU B CA 1
ATOM 1127 C C . LEU B 1 48 ? -0.616 -27.234 -12.125 1 96.31 48 LEU B C 1
ATOM 1129 O O . LEU B 1 48 ? 0.313 -28.016 -11.961 1 96.31 48 LEU B O 1
ATOM 1133 N N . TRP B 1 49 ? -1.678 -27.484 -12.922 1 97 49 TRP B N 1
ATOM 1134 C CA . TRP B 1 49 ? -1.781 -28.766 -13.609 1 97 49 TRP B CA 1
ATOM 1135 C C . TRP B 1 49 ? -0.705 -28.891 -14.688 1 97 49 TRP B C 1
ATOM 1137 O O . TRP B 1 49 ? -0.409 -30 -15.148 1 97 49 TRP B O 1
ATOM 1147 N N . ILE B 1 50 ? -0.194 -27.734 -15.156 1 97.81 50 ILE B N 1
ATOM 1148 C CA . ILE B 1 50 ? 0.964 -27.766 -16.047 1 97.81 50 ILE B CA 1
ATOM 1149 C C . ILE B 1 50 ? 2.219 -28.109 -15.242 1 97.81 50 ILE B C 1
ATOM 1151 O O . ILE B 1 50 ? 2.703 -27.281 -14.461 1 97.81 50 ILE B O 1
ATOM 1155 N N . LYS B 1 51 ? 2.875 -29.234 -15.477 1 96.38 51 LYS B N 1
ATOM 1156 C CA . LYS B 1 51 ? 3.904 -29.781 -14.602 1 96.38 51 LYS B CA 1
ATOM 1157 C C . LYS B 1 51 ? 5.238 -29.078 -14.805 1 96.38 51 LYS B C 1
ATOM 1159 O O . LYS B 1 51 ? 5.938 -28.766 -13.828 1 96.38 51 LYS B O 1
ATOM 1164 N N . LYS B 1 52 ? 5.617 -28.859 -16.031 1 97.06 52 LYS B N 1
ATOM 1165 C CA . LYS B 1 52 ? 6.879 -28.172 -16.312 1 97.06 52 LYS B CA 1
ATOM 1166 C C . LYS B 1 52 ? 6.785 -26.688 -15.953 1 97.06 52 LYS B C 1
ATOM 1168 O O . LYS B 1 52 ? 5.984 -25.953 -16.531 1 97.06 52 LYS B O 1
ATOM 1173 N N . LYS B 1 53 ? 7.586 -26.266 -15.055 1 96.44 53 LYS B N 1
ATOM 1174 C CA . LYS B 1 53 ? 7.543 -24.922 -14.516 1 96.44 53 LYS B CA 1
ATOM 1175 C C . LYS B 1 53 ? 7.727 -23.875 -15.617 1 96.44 53 LYS B C 1
ATOM 1177 O O . LYS B 1 53 ? 7.008 -22.875 -15.664 1 96.44 53 LYS B O 1
ATOM 1182 N N . SER B 1 54 ? 8.734 -24.125 -16.469 1 96.62 54 SER B N 1
ATOM 1183 C CA . SER B 1 54 ? 9.023 -23.156 -17.531 1 96.62 54 SER B CA 1
ATOM 1184 C C . SER B 1 54 ? 7.82 -22.984 -18.453 1 96.62 54 SER B C 1
ATOM 1186 O O . SER B 1 54 ? 7.547 -21.875 -18.922 1 96.62 54 SER B O 1
ATOM 1188 N N . ASP B 1 55 ? 7.082 -24.078 -18.703 1 97.88 55 ASP B N 1
ATOM 1189 C CA . ASP B 1 55 ? 5.879 -24 -19.531 1 97.88 55 ASP B CA 1
ATOM 1190 C C . ASP B 1 55 ? 4.762 -23.25 -18.812 1 97.88 55 ASP B C 1
ATOM 1192 O O . ASP B 1 55 ? 4.066 -22.438 -19.406 1 97.88 55 ASP B O 1
ATOM 1196 N N . ARG B 1 56 ? 4.652 -23.547 -17.562 1 98.31 56 ARG B N 1
ATOM 1197 C CA . ARG B 1 56 ? 3.635 -22.875 -16.766 1 98.31 56 ARG B CA 1
ATOM 1198 C C . ARG B 1 56 ? 3.869 -21.359 -16.734 1 98.31 56 ARG B C 1
ATOM 1200 O O . ARG B 1 56 ? 2.936 -20.578 -16.922 1 98.31 56 ARG B O 1
ATOM 1207 N N . GLU B 1 57 ? 5.121 -20.938 -16.484 1 98.25 57 GLU B N 1
ATOM 1208 C CA . GLU B 1 57 ? 5.48 -19.531 -16.469 1 98.25 57 GLU B CA 1
ATOM 1209 C C . GLU B 1 57 ? 5.137 -18.859 -17.797 1 98.25 57 GLU B C 1
ATOM 1211 O O . GLU B 1 57 ? 4.676 -17.719 -17.812 1 98.25 57 GLU B O 1
ATOM 1216 N N . LYS B 1 58 ? 5.352 -19.562 -18.875 1 98.25 58 LYS B N 1
ATOM 1217 C CA . LYS B 1 58 ? 5.039 -19.031 -20.188 1 98.25 58 LYS B CA 1
ATOM 1218 C C . LYS B 1 58 ? 3.535 -18.812 -20.359 1 98.25 58 LYS B C 1
ATOM 1220 O O . LYS B 1 58 ? 3.102 -17.766 -20.844 1 98.25 58 LYS B O 1
ATOM 1225 N N . VAL B 1 59 ? 2.779 -19.797 -19.953 1 98.38 59 VAL B N 1
ATOM 1226 C CA . VAL B 1 59 ? 1.326 -19.719 -20.062 1 98.38 59 VAL B CA 1
ATOM 1227 C C . VAL B 1 59 ? 0.801 -18.578 -19.203 1 98.38 59 VAL B C 1
ATOM 1229 O O . VAL B 1 59 ? -0.058 -17.812 -19.625 1 98.38 59 VAL B O 1
ATOM 1232 N N . VAL B 1 60 ? 1.301 -18.438 -18.016 1 98.62 60 VAL B N 1
ATOM 1233 C CA . VAL B 1 60 ? 0.889 -17.391 -17.078 1 98.62 60 VAL B CA 1
ATOM 1234 C C . VAL B 1 60 ? 1.263 -16.016 -17.641 1 98.62 60 VAL B C 1
ATOM 1236 O O . VAL B 1 60 ? 0.471 -15.078 -17.578 1 98.62 60 VAL B O 1
ATOM 1239 N N . ALA B 1 61 ? 2.424 -15.898 -18.219 1 98.44 61 ALA B N 1
ATOM 1240 C CA . ALA B 1 61 ? 2.873 -14.648 -18.828 1 98.44 61 ALA B CA 1
ATOM 1241 C C . ALA B 1 61 ? 1.924 -14.211 -19.938 1 98.44 61 ALA B C 1
ATOM 1243 O O . ALA B 1 61 ? 1.543 -13.047 -20.016 1 98.44 61 ALA B O 1
ATOM 1244 N N . ASP B 1 62 ? 1.554 -15.18 -20.734 1 98.06 62 ASP B N 1
ATOM 1245 C CA . ASP B 1 62 ? 0.626 -14.898 -21.828 1 98.06 62 ASP B CA 1
ATOM 1246 C C . ASP B 1 62 ? -0.741 -14.477 -21.297 1 98.06 62 ASP B C 1
ATOM 1248 O O . ASP B 1 62 ? -1.33 -13.508 -21.781 1 98.06 62 ASP B O 1
ATOM 1252 N N . HIS B 1 63 ? -1.179 -15.203 -20.328 1 98 63 HIS B N 1
ATOM 1253 C CA . HIS B 1 63 ? -2.49 -14.93 -19.75 1 98 63 HIS B CA 1
ATOM 1254 C C . HIS B 1 63 ? -2.531 -13.539 -19.109 1 98 63 HIS B C 1
ATOM 1256 O O . HIS B 1 63 ? -3.504 -12.805 -19.281 1 98 63 HIS B O 1
ATOM 1262 N N . CYS B 1 64 ? -1.512 -13.211 -18.359 1 97.38 64 CYS B N 1
ATOM 1263 C CA . CYS B 1 64 ? -1.463 -11.953 -17.625 1 97.38 64 CYS B CA 1
ATOM 1264 C C . CYS B 1 64 ? -0.95 -10.82 -18.516 1 97.38 64 CYS B C 1
ATOM 1266 O O . CYS B 1 64 ? -0.914 -9.664 -18.109 1 97.38 64 CYS B O 1
ATOM 1268 N N . LYS B 1 65 ? -0.555 -11.148 -19.734 1 97.06 65 LYS B N 1
ATOM 1269 C CA . LYS B 1 65 ? -0.031 -10.18 -20.703 1 97.06 65 LYS B CA 1
ATOM 1270 C C . LYS B 1 65 ? 1.188 -9.453 -20.141 1 97.06 65 LYS B C 1
ATOM 1272 O O . LYS B 1 65 ? 1.271 -8.227 -20.219 1 97.06 65 LYS B O 1
ATOM 1277 N N .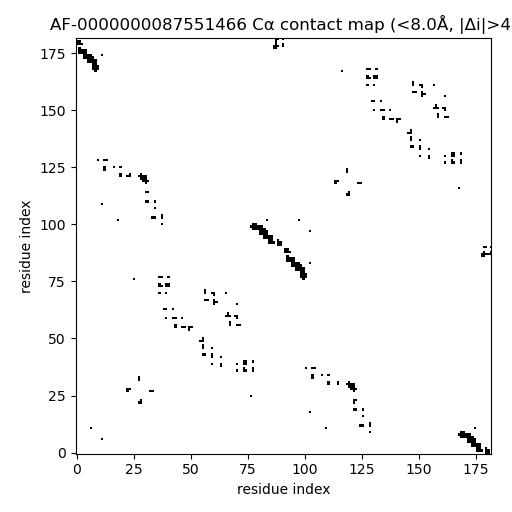 VAL B 1 66 ? 2.092 -10.195 -19.578 1 97.44 66 VAL B N 1
ATOM 1278 C CA . VAL B 1 66 ? 3.361 -9.695 -19.062 1 97.44 66 VAL B CA 1
ATOM 1279 C C . VAL B 1 66 ? 4.508 -10.562 -19.578 1 97.44 66 VAL B C 1
ATOM 1281 O O . VAL B 1 66 ? 4.281 -11.547 -20.281 1 97.44 66 VAL B O 1
ATOM 1284 N N . SER B 1 67 ? 5.715 -10.148 -19.312 1 97.25 67 SER B N 1
ATOM 1285 C CA . SER B 1 67 ? 6.863 -10.953 -19.703 1 97.25 67 SER B CA 1
ATOM 1286 C C . SER B 1 67 ? 7.078 -12.125 -18.75 1 97.25 67 SER B C 1
ATOM 1288 O O . SER B 1 67 ? 6.637 -12.086 -17.609 1 97.25 67 SER B O 1
ATOM 1290 N N . ILE B 1 68 ? 7.82 -13.133 -19.188 1 97.94 68 ILE B N 1
ATOM 1291 C CA . ILE B 1 68 ? 8.164 -14.289 -18.359 1 97.94 68 ILE B CA 1
ATOM 1292 C C . ILE B 1 68 ? 9.016 -13.844 -17.172 1 97.94 68 ILE B C 1
ATOM 1294 O O . ILE B 1 68 ? 8.883 -14.375 -16.078 1 97.94 68 ILE B O 1
ATOM 1298 N N . ILE B 1 69 ? 9.82 -12.844 -17.422 1 97 69 ILE B N 1
ATOM 1299 C CA . ILE B 1 69 ? 10.688 -12.305 -16.391 1 97 69 ILE B CA 1
ATOM 1300 C C . ILE B 1 69 ? 9.844 -11.703 -15.266 1 97 69 ILE B C 1
ATOM 130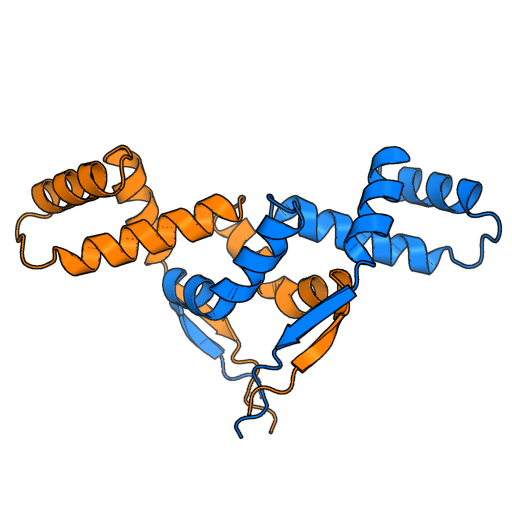2 O O . ILE B 1 69 ? 10.148 -11.891 -14.086 1 97 69 ILE B O 1
ATOM 1306 N N . SER B 1 70 ? 8.82 -11.008 -15.602 1 95.75 70 SER B N 1
ATOM 1307 C CA . SER B 1 70 ? 7.906 -10.43 -14.625 1 95.75 70 SER B CA 1
ATOM 1308 C C . SER B 1 70 ? 7.223 -11.508 -13.797 1 95.75 70 SER B C 1
ATOM 1310 O O . SER B 1 70 ? 7.035 -11.344 -12.586 1 95.75 70 SER B O 1
ATOM 1312 N N . VAL B 1 71 ? 6.863 -12.594 -14.438 1 98.06 71 VAL B N 1
ATOM 1313 C CA . VAL B 1 71 ? 6.238 -13.711 -13.742 1 98.06 71 VAL B CA 1
ATOM 1314 C C . VAL B 1 71 ? 7.203 -14.281 -12.703 1 98.06 71 VAL B C 1
ATOM 1316 O O . VAL B 1 71 ? 6.844 -14.453 -11.539 1 98.06 71 VAL B O 1
ATOM 1319 N N . LYS B 1 72 ? 8.383 -14.516 -13.141 1 97.62 72 LYS B N 1
ATOM 1320 C CA . LYS B 1 72 ? 9.398 -15.078 -12.25 1 97.62 72 LYS B CA 1
ATOM 1321 C C . LYS B 1 72 ? 9.656 -14.156 -11.062 1 97.62 72 LYS B C 1
ATOM 1323 O O . LYS B 1 72 ? 9.766 -14.617 -9.93 1 97.62 72 LYS B O 1
ATOM 1328 N N . ARG B 1 73 ? 9.727 -12.906 -11.328 1 95.88 73 ARG B N 1
ATOM 1329 C CA . ARG B 1 73 ? 9.945 -11.922 -10.273 1 95.88 73 ARG B CA 1
ATOM 1330 C C . ARG B 1 73 ? 8.789 -11.906 -9.281 1 95.88 73 ARG B C 1
ATOM 1332 O O . ARG B 1 73 ? 9 -11.891 -8.07 1 95.88 73 ARG B O 1
ATOM 1339 N N . ALA B 1 74 ? 7.645 -11.891 -9.773 1 96.81 74 ALA B N 1
ATOM 1340 C CA . ALA B 1 74 ? 6.453 -11.898 -8.93 1 96.81 74 ALA B CA 1
ATOM 1341 C C . ALA B 1 74 ? 6.441 -13.117 -8.008 1 96.81 74 ALA B C 1
ATOM 1343 O O . ALA B 1 74 ? 6.238 -12.992 -6.801 1 96.81 74 ALA B O 1
ATOM 1344 N N . LEU B 1 75 ? 6.676 -14.266 -8.594 1 97.25 75 LEU B N 1
ATOM 1345 C CA . LEU B 1 75 ? 6.637 -15.5 -7.824 1 97.25 75 LEU B CA 1
ATOM 1346 C C . LEU B 1 75 ? 7.719 -15.508 -6.75 1 97.25 75 LEU B C 1
ATOM 1348 O O . LEU B 1 75 ? 7.473 -15.922 -5.617 1 97.25 75 LEU B O 1
ATOM 1352 N N . LEU B 1 76 ? 8.859 -15.094 -7.137 1 95.94 76 LEU B N 1
ATOM 1353 C CA . LEU B 1 76 ? 9.977 -15.047 -6.195 1 95.94 76 LEU B CA 1
ATOM 1354 C C . LEU B 1 76 ? 9.656 -14.133 -5.016 1 95.94 76 LEU B C 1
ATOM 1356 O O . LEU B 1 76 ? 9.797 -14.523 -3.859 1 95.94 76 LEU B O 1
ATOM 1360 N N . LEU B 1 77 ? 9.195 -12.977 -5.305 1 95 77 LEU B N 1
ATOM 1361 C CA . LEU B 1 77 ? 8.945 -11.969 -4.277 1 95 77 LEU B CA 1
ATOM 1362 C C . LEU B 1 77 ? 7.742 -12.359 -3.42 1 95 77 LEU B C 1
ATOM 1364 O O . LEU B 1 77 ? 7.797 -12.281 -2.191 1 95 77 LEU B O 1
ATOM 1368 N N . MET B 1 78 ? 6.73 -12.781 -4.004 1 95.88 78 MET B N 1
ATOM 1369 C CA . MET B 1 78 ? 5.461 -13.039 -3.334 1 95.88 78 MET B CA 1
ATOM 1370 C C . MET B 1 78 ? 5.57 -14.25 -2.406 1 95.88 78 MET B C 1
ATOM 1372 O O . MET B 1 78 ? 4.824 -14.352 -1.431 1 95.88 78 MET B O 1
ATOM 1376 N N . ASN B 1 79 ? 6.512 -15.086 -2.691 1 95 79 ASN B N 1
ATOM 1377 C CA . ASN B 1 79 ? 6.652 -16.297 -1.885 1 95 79 ASN B CA 1
ATOM 1378 C C . ASN B 1 79 ? 7.645 -16.094 -0.744 1 95 79 ASN B C 1
ATOM 1380 O O . ASN B 1 79 ? 7.848 -17 0.074 1 95 79 ASN B O 1
ATOM 1384 N N . GLN B 1 80 ? 8.203 -14.953 -0.693 1 94.31 80 GLN B N 1
ATOM 1385 C CA . GLN B 1 80 ? 9.109 -14.664 0.414 1 94.31 80 GLN B CA 1
ATOM 1386 C C . GLN B 1 80 ? 8.383 -14.727 1.752 1 94.31 80 GLN B C 1
ATOM 1388 O O . GLN B 1 80 ? 7.258 -14.227 1.874 1 94.31 80 GLN B O 1
ATOM 1393 N N . GLU B 1 81 ? 9.086 -15.336 2.717 1 92.19 81 GLU B N 1
ATOM 1394 C CA . GLU B 1 81 ? 8.531 -15.445 4.062 1 92.19 81 GLU B CA 1
ATOM 1395 C C . GLU B 1 81 ? 8.742 -14.156 4.852 1 92.19 81 GLU B C 1
ATOM 1397 O O . GLU B 1 81 ? 9.805 -13.539 4.777 1 92.19 81 GLU B O 1
ATOM 1402 N N . ILE B 1 82 ? 7.594 -13.82 5.52 1 88.19 82 ILE B N 1
ATOM 1403 C CA . ILE B 1 82 ? 7.672 -12.633 6.359 1 88.19 82 ILE B CA 1
ATOM 1404 C C . ILE B 1 82 ? 6.883 -12.859 7.648 1 88.19 82 ILE B C 1
ATOM 1406 O O . ILE B 1 82 ? 6.066 -13.773 7.73 1 88.19 82 ILE B O 1
ATOM 1410 N N . ILE B 1 83 ? 7.262 -11.992 8.586 1 84.69 83 ILE B N 1
ATOM 1411 C CA . ILE B 1 83 ? 6.5 -11.984 9.828 1 84.69 83 ILE B CA 1
ATOM 1412 C C . ILE B 1 83 ? 5.32 -11.023 9.711 1 84.69 83 ILE B C 1
ATOM 1414 O O . ILE B 1 83 ? 5.496 -9.859 9.359 1 84.69 83 ILE B O 1
ATOM 1418 N N . ILE B 1 84 ? 4.109 -11.555 9.859 1 77.31 84 ILE B N 1
ATOM 1419 C CA . ILE B 1 84 ? 2.898 -10.75 9.781 1 77.31 84 ILE B CA 1
ATOM 1420 C C . ILE B 1 84 ? 2.285 -10.594 11.172 1 77.31 84 ILE B C 1
ATOM 1422 O O . ILE B 1 84 ? 2.141 -11.578 11.898 1 77.31 84 ILE B O 1
ATOM 1426 N N . GLU B 1 85 ? 2.043 -9.312 11.586 1 70 85 GLU B N 1
ATOM 1427 C CA . GLU B 1 85 ? 1.415 -9.07 12.875 1 70 85 GLU B CA 1
ATOM 1428 C C . GLU B 1 85 ? -0.107 -9.062 12.758 1 70 85 GLU B C 1
ATOM 1430 O O . GLU B 1 85 ? -0.659 -8.508 11.805 1 70 85 GLU B O 1
ATOM 1435 N N . ASP B 1 86 ? -0.869 -9.984 13.5 1 59.75 86 ASP B N 1
ATOM 1436 C CA . ASP B 1 86 ? -2.324 -10.094 13.461 1 59.75 86 ASP B CA 1
ATOM 1437 C C . ASP B 1 86 ? -2.979 -8.969 14.25 1 59.75 86 ASP B C 1
ATOM 1439 O O . ASP B 1 86 ? -2.641 -8.742 15.414 1 59.75 86 ASP B O 1
ATOM 1443 N N . LYS B 1 87 ? -3.52 -8.008 13.641 1 56.72 87 LYS B N 1
ATOM 1444 C CA . LYS B 1 87 ? -4.176 -6.926 14.375 1 56.72 87 LYS B CA 1
ATOM 1445 C C . LYS B 1 87 ? -5.363 -7.449 15.18 1 56.72 87 LYS B C 1
ATOM 1447 O O . LYS B 1 87 ? -5.91 -6.734 16.016 1 56.72 87 LYS B O 1
ATOM 1452 N N . ASN B 1 88 ? -6.066 -8.516 14.969 1 50.56 88 ASN B N 1
ATOM 1453 C CA . ASN B 1 88 ? -7.328 -8.898 15.594 1 50.56 88 ASN B CA 1
ATOM 1454 C C . ASN B 1 88 ? -7.137 -9.281 17.062 1 50.56 88 ASN B C 1
ATOM 1456 O O . ASN B 1 88 ? -8.07 -9.75 17.719 1 50.56 88 ASN B O 1
ATOM 1460 N N . LEU B 1 89 ? -6.059 -9.617 17.594 1 41.53 89 LEU B N 1
ATOM 1461 C CA . LEU B 1 89 ? -6.293 -10.383 18.812 1 41.53 89 LEU B CA 1
ATOM 1462 C C . LEU B 1 89 ? -6.816 -9.484 19.938 1 41.53 89 LEU B C 1
ATOM 1464 O O . LEU B 1 89 ? -6.988 -9.93 21.062 1 41.53 89 LEU B O 1
ATOM 1468 N N . THR B 1 90 ? -6.574 -8.234 19.984 1 35.78 90 THR B N 1
ATOM 1469 C CA . THR B 1 90 ? -6.973 -7.762 21.312 1 35.78 90 THR B CA 1
ATOM 1470 C C . THR B 1 90 ? -8.492 -7.68 21.422 1 35.78 90 THR B C 1
ATOM 1472 O O . THR B 1 90 ? -9.109 -6.738 20.922 1 35.78 90 THR B O 1
ATOM 1475 N N . SER B 1 91 ? -9.312 -8.617 20.906 1 31.03 91 SER B N 1
ATOM 1476 C CA . SER B 1 91 ? -10.531 -8.602 21.719 1 31.03 91 SER B CA 1
ATOM 1477 C C . SER B 1 91 ? -10.25 -9.023 23.156 1 31.03 91 SER B C 1
ATOM 1479 O O . SER B 1 91 ? -9.477 -9.953 23.391 1 31.03 91 SER B O 1
#

Sequence (182 aa):
MEIKNKGTVKDLISENLEIFFKLDLLGIKNINTAIDYLSICETYQKYLWIKKKSDREKVVADHCKVSIISVKRALLLMNQEIIIEDKNLTSMEIKNKGTVKDLISENLEIFFKLDLLGIKNINTAIDYLSICETYQKYLWIKKKSDREKVVADHCKVSIISVKRALLLMNQEIIIEDKNLTS

Nearest PDB structures (foldseek):
  5ipl-assembly1_F  TM=5.881E-01  e=8.509E+00  Escherichia coli
  6kj6-assembly1_F  TM=5.556E-01  e=6.680E+00  Escherichia coli K-12
  5ipl-assembly1_F  TM=5.752E-01  e=6.310E+00  Escherichia coli
  7xl3-assembly1_F  TM=5.589E-01  e=6.697E+00  Pseudomonas aeruginosa PAO1